Protein AF-A0A9E6EKU5-F1 (afdb_monomer)

Secondary structure (DSSP, 8-state):
-HHHHHHHHHHHHTT--HHHHHHHHHHHHHHHTTSSSS----HHHHHHS--

Sequence (51 aa):
GDAFTAALAAGLVQGLPRPAGHRRAAQLSAYVCTQPGAMPDTRAFLASLPD

Solvent-accessible surface area (backbone atoms only — not comparable to full-atom values): 3029 Å² total; per-residue (Å²): 104,67,56,24,54,52,38,32,52,52,21,56,76,71,66,43,56,68,73,54,18,49,51,54,9,52,54,48,31,56,53,46,74,75,44,84,66,94,80,64,93,52,66,72,61,61,72,69,54,82,131

Nearest PDB structures (foldseek):
  3vas-assembly2_B  TM=8.522E-01  e=8.671E-01  Schistosoma mansoni
  3uq9-assembly2_B  TM=8.528E-01  e=9.891E-01  Schistosoma mansoni
  4dc3-assembly1_A  TM=8.460E-01  e=1.056E+00  Schistosoma mansoni
  6iem-assembly1_A  TM=6.824E-01  e=3.690E+00  Mycobacterium tuberculosis H37Rv
  1dcn-assembly1_A  TM=7.174E-01  e=5.477E+00  Anas platyrhynchos

Radius of gyration: 10.32 Å; Cα contacts (8 Å, |Δi|>4): 36; chains: 1; bounding box: 23×20×26 Å

Structure (mmCIF, N/CA/C/O backbone):
data_AF-A0A9E6EKU5-F1
#
_entry.id   AF-A0A9E6EKU5-F1
#
loop_
_atom_site.group_PDB
_atom_site.id
_atom_site.type_symbol
_atom_site.label_atom_id
_atom_site.label_alt_id
_atom_site.label_comp_id
_atom_site.label_asym_id
_atom_site.label_entity_id
_atom_site.label_seq_id
_atom_site.pdbx_PDB_ins_code
_atom_site.Cartn_x
_atom_site.Cartn_y
_atom_site.Cartn_z
_atom_site.occupancy
_atom_site.B_iso_or_equiv
_atom_site.auth_seq_id
_atom_site.auth_comp_id
_atom_site.auth_asym_id
_atom_site.auth_atom_id
_atom_site.pdbx_PDB_model_num
ATOM 1 N N . GLY A 1 1 ? 6.720 9.153 -2.938 1.00 88.56 1 GLY A N 1
ATOM 2 C CA . GLY A 1 1 ? 5.981 10.301 -2.381 1.00 88.56 1 GLY A CA 1
ATOM 3 C C . GLY A 1 1 ? 4.500 10.102 -2.584 1.00 88.56 1 GLY A C 1
ATOM 4 O O . GLY A 1 1 ? 3.818 9.724 -1.645 1.00 88.56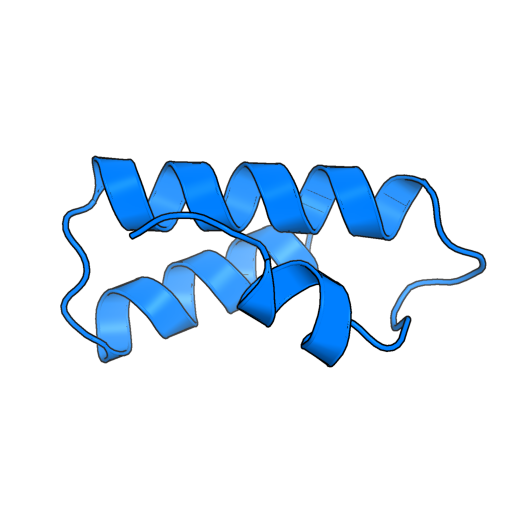 1 GLY A O 1
ATOM 5 N N . ASP A 1 2 ? 4.028 10.244 -3.818 1.00 96.88 2 ASP A N 1
ATOM 6 C CA . ASP A 1 2 ? 2.597 10.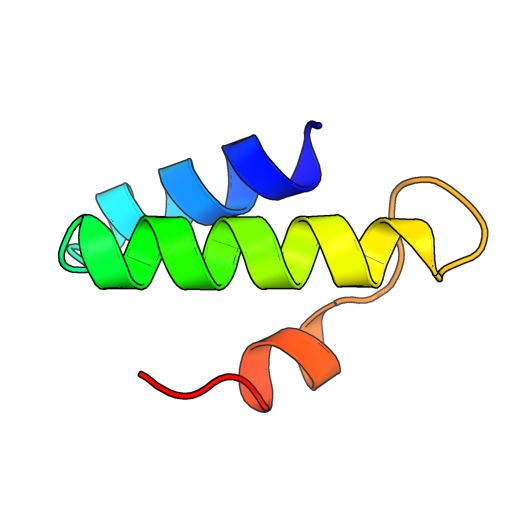164 -4.152 1.00 96.88 2 ASP A CA 1
ATOM 7 C C . ASP A 1 2 ? 1.932 8.859 -3.704 1.00 96.88 2 ASP A C 1
ATOM 9 O O . ASP A 1 2 ? 0.846 8.894 -3.138 1.00 96.88 2 ASP A O 1
ATOM 13 N N . ALA A 1 3 ? 2.620 7.720 -3.848 1.00 96.38 3 ALA A N 1
ATOM 14 C CA . ALA A 1 3 ? 2.136 6.426 -3.361 1.00 96.38 3 ALA A CA 1
ATOM 15 C C . ALA A 1 3 ? 1.852 6.416 -1.846 1.00 96.38 3 ALA A C 1
ATOM 17 O O . ALA A 1 3 ? 0.852 5.850 -1.410 1.00 96.38 3 ALA A O 1
ATOM 18 N N . PHE A 1 4 ? 2.697 7.077 -1.045 1.00 97.62 4 PHE A N 1
ATOM 19 C CA . PHE A 1 4 ? 2.476 7.224 0.395 1.00 97.62 4 PHE A CA 1
ATOM 20 C C . PHE A 1 4 ? 1.215 8.049 0.656 1.00 97.62 4 PHE A C 1
ATOM 22 O O . PHE A 1 4 ? 0.322 7.617 1.381 1.00 97.62 4 PHE A O 1
ATOM 29 N N . THR A 1 5 ? 1.126 9.227 0.035 1.00 98.12 5 THR A N 1
ATOM 30 C CA . THR A 1 5 ? -0.004 10.144 0.213 1.00 98.12 5 THR A CA 1
ATOM 31 C C . THR A 1 5 ? -1.318 9.497 -0.219 1.00 98.12 5 THR A C 1
ATOM 33 O O . THR A 1 5 ? -2.304 9.581 0.508 1.00 98.12 5 THR A O 1
ATOM 36 N N . ALA A 1 6 ? -1.322 8.796 -1.355 1.00 97.25 6 ALA A N 1
ATOM 37 C CA . AL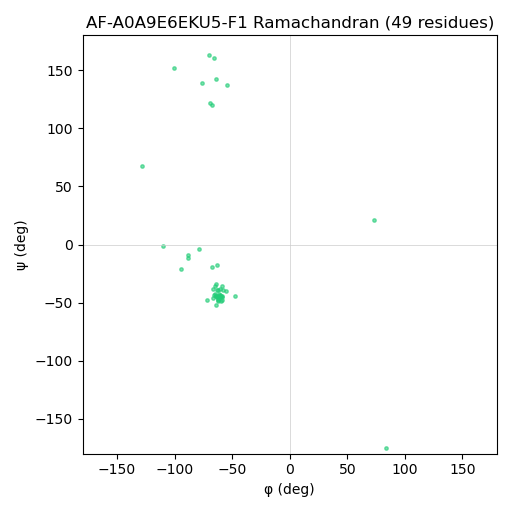A A 1 6 ? -2.485 8.088 -1.875 1.00 97.25 6 ALA A CA 1
ATOM 38 C C . ALA A 1 6 ? -2.956 6.983 -0.919 1.00 97.25 6 ALA A C 1
ATOM 40 O O . ALA A 1 6 ? -4.138 6.926 -0.586 1.00 97.25 6 ALA A O 1
ATOM 41 N N . ALA A 1 7 ? -2.043 6.142 -0.424 1.00 96.50 7 ALA A N 1
ATOM 42 C CA . ALA A 1 7 ? -2.389 5.084 0.524 1.00 96.50 7 ALA A CA 1
ATOM 43 C C . ALA A 1 7 ? -2.853 5.629 1.881 1.00 96.50 7 ALA A C 1
ATOM 45 O O . ALA A 1 7 ? -3.793 5.091 2.465 1.00 96.50 7 ALA A O 1
ATOM 46 N N . LEU A 1 8 ? -2.240 6.709 2.374 1.00 97.50 8 LEU A N 1
ATOM 47 C CA . LEU A 1 8 ? -2.659 7.341 3.622 1.00 97.50 8 LEU A CA 1
ATOM 48 C C . LEU A 1 8 ? -4.054 7.963 3.480 1.00 97.50 8 LEU A C 1
ATOM 50 O O . LEU A 1 8 ? -4.907 7.736 4.335 1.00 97.50 8 LEU A O 1
ATOM 54 N N . ALA A 1 9 ? -4.308 8.694 2.392 1.00 98.12 9 ALA A N 1
ATOM 55 C CA . ALA A 1 9 ? -5.617 9.273 2.102 1.00 98.12 9 ALA A CA 1
ATOM 56 C C . ALA A 1 9 ? -6.696 8.189 1.954 1.00 98.12 9 ALA A C 1
ATOM 58 O O . ALA A 1 9 ? -7.757 8.297 2.566 1.00 98.12 9 ALA A O 1
ATOM 59 N N . ALA A 1 10 ? -6.407 7.110 1.218 1.00 96.06 10 ALA A N 1
ATOM 60 C CA . ALA A 1 10 ? -7.309 5.969 1.094 1.00 96.06 10 ALA A CA 1
ATOM 61 C C . ALA A 1 10 ? -7.605 5.328 2.459 1.00 96.06 10 ALA A C 1
ATOM 63 O O . ALA A 1 10 ? -8.764 5.068 2.775 1.00 96.06 10 ALA A O 1
ATOM 64 N N . GLY A 1 11 ? -6.583 5.140 3.299 1.00 95.62 11 GLY A N 1
ATOM 65 C CA . GLY A 1 11 ? -6.748 4.604 4.648 1.00 95.62 11 GLY A CA 1
ATOM 66 C C . GLY A 1 11 ? -7.615 5.486 5.549 1.00 95.62 11 GLY A C 1
ATOM 67 O O . GLY A 1 11 ? -8.443 4.964 6.290 1.00 95.62 11 GLY A O 1
ATOM 68 N N . LEU A 1 12 ? -7.482 6.813 5.452 1.00 96.62 12 LEU A N 1
ATOM 69 C CA . LEU A 1 12 ? -8.341 7.756 6.177 1.00 96.62 12 LEU A CA 1
ATOM 70 C C . LEU A 1 12 ? -9.802 7.661 5.720 1.00 96.62 12 LEU A C 1
ATOM 72 O O . LEU A 1 12 ? -10.694 7.603 6.563 1.00 96.62 12 LEU A O 1
ATOM 76 N N . VAL A 1 13 ? -10.050 7.590 4.407 1.00 97.62 13 VAL A N 1
ATOM 77 C CA . VAL A 1 13 ? -11.404 7.422 3.844 1.00 97.62 13 VAL A CA 1
ATOM 78 C C . VAL A 1 13 ? -12.024 6.081 4.254 1.00 97.62 13 VAL A C 1
ATOM 80 O O . VAL A 1 13 ? -13.225 6.007 4.492 1.00 97.62 13 VAL A O 1
ATOM 83 N N . GLN A 1 14 ? -11.212 5.031 4.390 1.00 95.06 14 GLN A N 1
ATOM 84 C CA . GLN A 1 14 ? -11.638 3.703 4.849 1.00 95.06 14 GLN A CA 1
ATOM 85 C C . GLN A 1 14 ? -11.813 3.599 6.375 1.0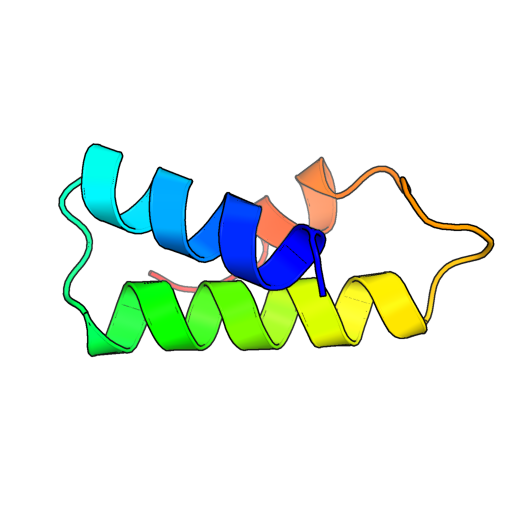0 95.06 14 GLN A C 1
ATOM 87 O O . GLN A 1 14 ? -12.222 2.550 6.867 1.00 95.06 14 GLN A O 1
ATOM 92 N N . GLY A 1 15 ? -11.498 4.651 7.137 1.00 96.00 15 GLY A N 1
ATOM 93 C CA . GLY A 1 15 ? -11.600 4.638 8.598 1.00 96.00 15 GLY A CA 1
ATOM 94 C C . GLY A 1 15 ? -10.513 3.816 9.299 1.00 96.00 15 GLY A C 1
ATOM 95 O O . GLY A 1 15 ? -10.698 3.413 10.448 1.00 96.00 15 GLY A O 1
ATOM 96 N N . LEU A 1 16 ? -9.374 3.562 8.644 1.00 94.00 16 LEU A N 1
ATOM 97 C CA . LEU A 1 16 ? -8.263 2.853 9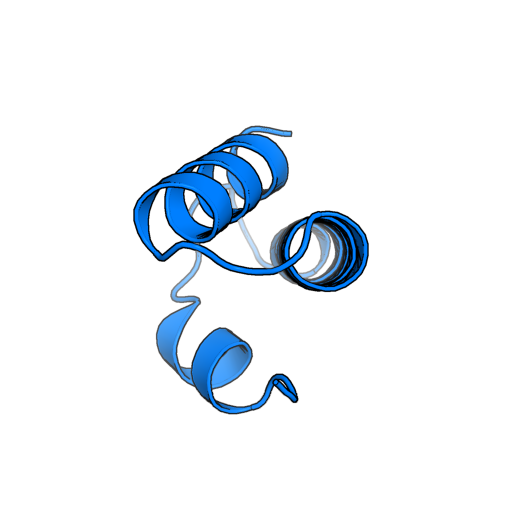.274 1.00 94.00 16 LEU A CA 1
ATOM 98 C C . LEU A 1 16 ? -7.695 3.663 10.453 1.00 94.00 16 LEU A C 1
ATOM 100 O O . LEU A 1 16 ? -7.528 4.885 10.351 1.00 94.00 16 LEU A O 1
ATOM 104 N N . PRO A 1 17 ? -7.295 3.000 11.554 1.00 96.00 17 PRO A N 1
ATOM 105 C CA . PRO A 1 17 ? -6.547 3.655 12.615 1.00 96.00 17 PRO A CA 1
ATOM 106 C C . PRO A 1 17 ? -5.287 4.327 12.059 1.00 96.00 17 PRO A C 1
ATOM 108 O O . PRO A 1 17 ? -4.552 3.724 11.275 1.00 96.00 17 PRO A O 1
ATOM 111 N N . ARG A 1 18 ? -4.984 5.553 12.511 1.00 93.69 18 ARG A N 1
ATOM 112 C CA . ARG A 1 18 ? -3.819 6.327 12.027 1.00 93.69 18 ARG A CA 1
ATOM 113 C C . ARG A 1 18 ? -2.508 5.519 11.986 1.00 93.69 18 ARG A C 1
ATOM 115 O O . ARG A 1 18 ? -1.823 5.599 10.968 1.00 93.69 18 ARG A O 1
ATOM 122 N N . PRO A 1 19 ? -2.148 4.714 13.012 1.00 95.62 19 PRO A N 1
ATOM 123 C CA . PRO A 1 19 ? -0.924 3.912 12.961 1.00 95.62 19 PRO A CA 1
ATOM 124 C C . PRO A 1 19 ? -0.948 2.825 11.877 1.00 95.62 19 PRO A C 1
ATOM 126 O O . PRO A 1 19 ? 0.086 2.556 11.269 1.00 95.62 19 PRO A O 1
ATOM 129 N N . ALA A 1 20 ? -2.107 2.211 11.623 1.00 94.50 20 ALA A N 1
ATOM 130 C CA . ALA A 1 20 ? -2.277 1.183 10.595 1.00 94.50 20 ALA A CA 1
ATOM 131 C C . ALA A 1 20 ? -2.222 1.799 9.189 1.00 94.50 20 ALA A C 1
ATOM 133 O O . ALA A 1 20 ? -1.433 1.362 8.352 1.00 94.50 20 ALA A O 1
ATOM 134 N N . GLY A 1 21 ? -2.963 2.892 8.965 1.00 95.94 21 GLY A N 1
ATOM 135 C CA . GLY A 1 21 ? -2.942 3.636 7.702 1.00 95.94 21 GLY A CA 1
ATOM 136 C C . GLY A 1 21 ? -1.548 4.167 7.353 1.00 95.94 21 GLY A C 1
ATOM 137 O O . GLY A 1 21 ? -1.074 3.973 6.236 1.00 95.94 21 GLY A O 1
ATOM 138 N N . HIS A 1 22 ? -0.840 4.753 8.326 1.00 97.06 22 HIS A N 1
ATOM 139 C CA . HIS A 1 22 ? 0.539 5.209 8.133 1.00 97.06 22 HIS A CA 1
ATOM 140 C C . HIS A 1 22 ? 1.490 4.053 7.790 1.00 97.06 22 HIS A C 1
ATOM 142 O O . HIS A 1 22 ? 2.317 4.177 6.888 1.00 97.06 22 HIS A O 1
ATOM 148 N N . ARG A 1 23 ? 1.383 2.915 8.492 1.00 96.50 23 ARG A N 1
ATOM 149 C CA . ARG A 1 23 ? 2.229 1.739 8.237 1.00 96.50 23 ARG A CA 1
ATOM 150 C C . ARG A 1 23 ? 2.013 1.188 6.827 1.00 96.50 23 ARG A C 1
ATOM 152 O O . ARG A 1 23 ? 2.997 0.987 6.118 1.00 96.50 23 ARG A O 1
ATOM 159 N N . ARG A 1 24 ? 0.754 1.024 6.403 1.00 95.75 24 ARG A N 1
ATOM 160 C CA . ARG A 1 24 ? 0.406 0.598 5.036 1.00 95.75 24 ARG A CA 1
ATOM 161 C C . ARG A 1 24 ? 0.946 1.570 3.988 1.00 95.75 24 ARG A C 1
ATOM 163 O O . ARG A 1 24 ? 1.556 1.139 3.014 1.00 95.75 24 ARG A O 1
ATOM 170 N N . ALA A 1 25 ? 0.796 2.876 4.211 1.00 97.38 25 ALA A N 1
ATOM 171 C CA . ALA A 1 25 ? 1.321 3.900 3.312 1.00 97.38 25 ALA A CA 1
ATOM 172 C C . ALA A 1 25 ? 2.852 3.852 3.180 1.00 97.38 25 ALA A C 1
ATOM 174 O O . ALA A 1 25 ? 3.384 3.933 2.070 1.00 97.38 25 ALA A O 1
ATOM 175 N N . ALA A 1 26 ? 3.565 3.667 4.294 1.00 97.50 26 ALA A N 1
ATOM 176 C CA . ALA A 1 26 ? 5.018 3.517 4.300 1.00 97.50 26 ALA A CA 1
ATOM 177 C C . ALA A 1 26 ? 5.464 2.256 3.543 1.00 97.50 26 ALA A C 1
ATOM 179 O O . ALA A 1 26 ? 6.365 2.330 2.708 1.00 97.50 26 ALA A O 1
ATOM 180 N N . GLN A 1 27 ? 4.802 1.121 3.786 1.00 97.50 27 GLN A N 1
ATOM 181 C CA . GLN A 1 27 ? 5.085 -0.146 3.106 1.00 97.50 27 GLN A CA 1
ATOM 182 C C . GLN A 1 27 ? 4.851 -0.049 1.596 1.00 97.50 27 GLN A C 1
ATOM 184 O O . GLN A 1 27 ? 5.710 -0.470 0.823 1.00 97.50 27 GLN A O 1
ATOM 189 N N . LEU A 1 28 ? 3.741 0.562 1.164 1.00 97.12 28 LEU A N 1
ATOM 190 C CA . LEU A 1 28 ? 3.469 0.773 -0.257 1.00 97.12 28 LEU A CA 1
ATOM 191 C C . LEU A 1 28 ? 4.503 1.696 -0.904 1.00 97.12 28 LEU A C 1
ATOM 193 O O . LEU A 1 28 ? 4.994 1.399 -1.989 1.00 97.12 28 LEU A O 1
ATOM 197 N N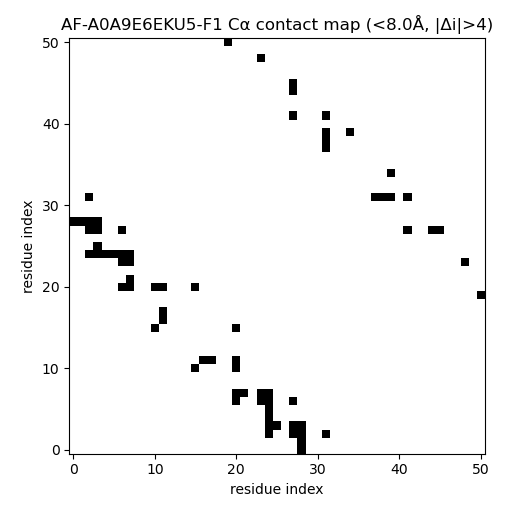 . SER A 1 29 ? 4.863 2.798 -0.243 1.00 97.75 29 SER A N 1
ATOM 198 C CA . SER A 1 29 ? 5.865 3.714 -0.789 1.00 97.75 29 SER A CA 1
ATOM 199 C C . SER A 1 29 ? 7.228 3.044 -0.939 1.00 97.75 29 SER A C 1
ATOM 201 O O . SER A 1 29 ? 7.903 3.289 -1.934 1.00 97.75 29 SER A O 1
ATOM 203 N N . ALA A 1 30 ? 7.624 2.198 0.015 1.00 97.25 30 ALA A N 1
ATOM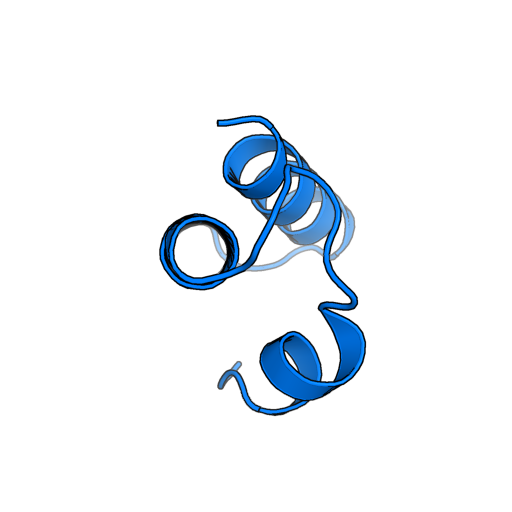 204 C CA . ALA A 1 30 ? 8.855 1.422 -0.084 1.00 97.25 30 ALA A CA 1
ATOM 205 C C . ALA A 1 30 ? 8.785 0.404 -1.232 1.00 97.25 30 ALA A C 1
ATOM 207 O O . ALA A 1 30 ? 9.731 0.304 -2.008 1.00 97.25 30 ALA A O 1
ATOM 208 N N . TYR A 1 31 ? 7.656 -0.296 -1.388 1.00 97.19 31 TYR A N 1
ATOM 209 C CA . TYR A 1 31 ? 7.449 -1.229 -2.495 1.00 97.19 31 TYR A CA 1
ATOM 210 C C . TYR A 1 31 ? 7.571 -0.537 -3.854 1.00 97.19 31 TYR A C 1
ATOM 212 O O . TYR A 1 31 ? 8.321 -1.010 -4.703 1.00 97.19 31 TYR A O 1
ATOM 220 N N . VAL A 1 32 ? 6.915 0.609 -4.055 1.00 97.44 32 VAL A N 1
ATOM 221 C CA . VAL A 1 32 ? 6.979 1.350 -5.327 1.00 97.44 32 VAL A CA 1
ATOM 222 C C . VAL A 1 32 ? 8.416 1.741 -5.685 1.00 97.44 32 VAL A C 1
ATOM 224 O O . VAL A 1 32 ? 8.786 1.657 -6.850 1.00 97.44 32 VAL A O 1
ATOM 227 N N . CYS A 1 33 ? 9.262 2.075 -4.705 1.00 97.38 33 CYS A N 1
ATOM 228 C CA . CYS A 1 33 ? 10.680 2.365 -4.951 1.00 97.38 33 CYS A CA 1
ATOM 229 C C . CYS A 1 33 ? 11.483 1.166 -5.493 1.00 97.38 33 CYS A C 1
ATOM 231 O O . CYS A 1 33 ? 12.571 1.367 -6.024 1.00 97.38 33 CYS A O 1
ATOM 233 N N . THR A 1 34 ? 10.976 -0.063 -5.363 1.00 97.06 34 THR A N 1
ATOM 234 C CA . THR A 1 34 ? 11.606 -1.273 -5.924 1.00 97.06 34 THR A CA 1
ATOM 235 C C . THR A 1 34 ? 11.163 -1.579 -7.354 1.00 97.06 34 THR A C 1
ATOM 237 O O . THR A 1 34 ? 11.717 -2.476 -7.983 1.00 97.06 34 THR A O 1
ATOM 240 N N . GLN A 1 35 ? 10.151 -0.872 -7.861 1.00 97.50 35 GLN A N 1
ATOM 241 C CA . GLN A 1 35 ? 9.538 -1.153 -9.152 1.00 97.50 35 GLN A CA 1
ATOM 242 C C . GLN A 1 35 ? 10.054 -0.201 -10.240 1.00 97.50 35 GLN A C 1
ATOM 244 O O . GLN A 1 35 ? 10.420 0.941 -9.951 1.00 97.50 35 GLN A O 1
ATOM 249 N N . PRO A 1 36 ? 10.075 -0.638 -11.511 1.00 96.31 36 PRO A N 1
ATOM 250 C CA . PRO A 1 36 ? 10.392 0.248 -12.620 1.00 96.31 36 PRO A CA 1
ATOM 251 C C . PRO A 1 36 ? 9.267 1.272 -12.831 1.00 96.31 36 PRO A C 1
ATOM 253 O O . PRO A 1 36 ? 8.120 0.919 -13.103 1.00 96.31 36 PRO A O 1
ATOM 256 N N . GLY A 1 37 ? 9.617 2.557 -12.757 1.00 94.06 37 GLY A N 1
ATOM 257 C CA . GLY A 1 37 ? 8.679 3.662 -12.959 1.00 94.06 37 GLY A CA 1
ATOM 258 C C . GLY A 1 37 ? 7.863 4.027 -11.713 1.00 94.06 37 GLY A C 1
ATOM 259 O O . GLY A 1 37 ? 8.089 3.525 -10.618 1.00 94.06 37 GLY A O 1
ATOM 260 N N . ALA A 1 38 ? 6.926 4.965 -11.878 1.00 91.75 38 ALA A N 1
ATOM 261 C CA . ALA A 1 38 ? 6.206 5.580 -10.757 1.00 91.75 38 ALA A CA 1
ATOM 262 C C . ALA A 1 38 ? 4.857 4.917 -10.414 1.00 91.75 38 ALA A C 1
ATOM 264 O O . ALA A 1 38 ? 4.360 5.093 -9.303 1.00 91.75 38 ALA A O 1
ATOM 265 N N . MET A 1 39 ? 4.253 4.179 -11.354 1.00 95.50 39 MET A N 1
ATOM 266 C CA . MET A 1 39 ? 2.910 3.594 -11.214 1.00 95.50 39 MET A CA 1
ATOM 267 C C . MET A 1 39 ? 2.905 2.089 -11.535 1.00 95.50 39 MET A C 1
ATOM 269 O O . MET A 1 39 ? 2.347 1.682 -12.555 1.00 95.50 39 MET A O 1
ATOM 273 N N . PRO A 1 40 ? 3.545 1.252 -10.703 1.00 96.00 40 PRO A N 1
ATOM 274 C CA . PRO A 1 40 ? 3.466 -0.198 -10.856 1.00 96.00 40 PRO A CA 1
ATOM 275 C C . PRO A 1 40 ? 2.070 -0.730 -10.494 1.00 96.00 40 PRO A C 1
ATOM 277 O O . PRO A 1 40 ? 1.300 -0.066 -9.796 1.00 96.00 40 PRO A O 1
ATOM 280 N N . ASP A 1 41 ? 1.757 -1.961 -10.908 1.00 96.00 41 ASP A N 1
ATOM 281 C CA . ASP A 1 41 ? 0.601 -2.677 -10.359 1.00 96.00 41 ASP A CA 1
ATOM 282 C C . ASP A 1 41 ? 0.870 -3.010 -8.884 1.00 96.00 41 ASP A C 1
ATOM 284 O O . AS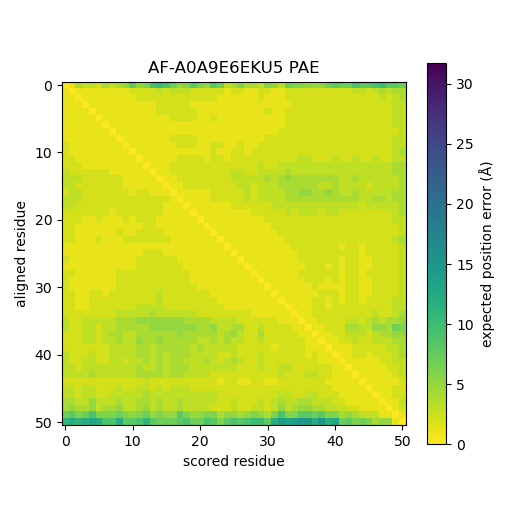P A 1 41 ? 1.836 -3.686 -8.538 1.00 96.00 41 ASP A O 1
ATOM 288 N N . THR A 1 42 ? 0.016 -2.499 -8.001 1.00 94.81 42 THR A N 1
ATOM 289 C CA . THR A 1 42 ? 0.158 -2.630 -6.545 1.00 94.81 42 THR A CA 1
ATOM 290 C C . THR A 1 42 ? -0.887 -3.554 -5.927 1.00 94.81 42 THR A C 1
ATOM 292 O O . THR A 1 42 ? -0.844 -3.794 -4.719 1.00 94.81 42 THR A O 1
ATOM 295 N N . ARG A 1 43 ? -1.813 -4.115 -6.721 1.00 94.69 43 ARG A N 1
ATOM 296 C CA . ARG A 1 43 ? -2.962 -4.880 -6.212 1.00 94.69 43 ARG A CA 1
ATOM 297 C C . ARG A 1 43 ? -2.535 -6.099 -5.399 1.00 94.69 43 ARG A C 1
ATOM 299 O O . ARG A 1 43 ? -3.033 -6.299 -4.294 1.00 94.69 43 ARG A O 1
ATOM 306 N N . ALA A 1 44 ? -1.615 -6.899 -5.940 1.00 94.56 44 ALA A N 1
ATOM 307 C CA . ALA A 1 44 ? -1.124 -8.104 -5.274 1.00 94.56 44 ALA A CA 1
ATOM 308 C C . ALA A 1 44 ? -0.365 -7.770 -3.980 1.00 94.56 44 ALA A C 1
ATOM 310 O O . ALA A 1 44 ? -0.588 -8.408 -2.954 1.00 94.56 44 ALA A O 1
ATOM 311 N N . PHE A 1 45 ? 0.479 -6.732 -4.010 1.00 96.25 45 PHE A N 1
ATOM 312 C CA . PHE A 1 45 ? 1.216 -6.282 -2.830 1.00 96.25 45 PHE A CA 1
ATOM 313 C C . PHE A 1 45 ? 0.267 -5.804 -1.724 1.00 96.25 45 PHE A C 1
ATOM 315 O O . PHE A 1 45 ? 0.371 -6.262 -0.590 1.00 96.25 45 PHE A O 1
ATOM 322 N N . LEU A 1 46 ? -0.704 -4.948 -2.050 1.00 93.75 46 LEU A N 1
ATOM 323 C CA . LEU A 1 46 ? -1.682 -4.444 -1.082 1.00 93.75 46 LEU A CA 1
ATOM 324 C C . LEU A 1 46 ? -2.530 -5.560 -0.458 1.00 93.75 46 LEU A C 1
ATOM 326 O O . LEU A 1 46 ? -2.775 -5.516 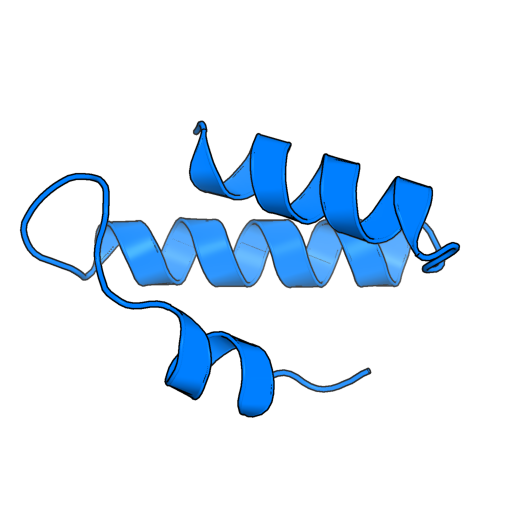0.742 1.00 93.75 46 LEU A O 1
ATOM 330 N N . ALA A 1 47 ? -2.924 -6.576 -1.233 1.00 93.44 47 ALA A N 1
ATOM 331 C CA . ALA A 1 47 ? -3.656 -7.738 -0.718 1.00 93.44 47 ALA A CA 1
ATOM 332 C C . ALA A 1 47 ? -2.815 -8.628 0.218 1.00 93.44 47 ALA A C 1
ATOM 334 O O . ALA A 1 47 ? -3.376 -9.417 0.972 1.00 93.44 47 ALA A O 1
ATOM 335 N N . SER A 1 48 ? -1.483 -8.515 0.167 1.00 94.81 48 SER A N 1
ATOM 336 C CA . SER A 1 48 ? -0.569 -9.255 1.045 1.00 94.81 48 SER A CA 1
ATOM 337 C C . SER A 1 48 ? -0.262 -8.536 2.364 1.00 94.81 48 SER A C 1
ATOM 339 O O . SER A 1 48 ? 0.338 -9.136 3.258 1.00 94.81 48 SER A O 1
ATOM 341 N N . LEU A 1 49 ? -0.640 -7.257 2.498 1.00 89.88 49 LEU A N 1
ATOM 342 C CA . LEU A 1 49 ? -0.387 -6.491 3.716 1.00 89.88 49 LEU A CA 1
ATOM 343 C C . LEU A 1 49 ? -1.362 -6.890 4.835 1.00 89.88 49 LEU A C 1
ATOM 345 O O . LEU A 1 49 ? -2.558 -7.023 4.579 1.00 89.88 49 LEU A O 1
ATOM 349 N N . PRO A 1 50 ? -0.886 -7.010 6.086 1.00 80.69 50 PRO A N 1
ATOM 350 C CA . PRO A 1 50 ? -1.762 -7.230 7.231 1.00 80.69 50 PRO A CA 1
ATOM 351 C C . PRO A 1 50 ? -2.688 -6.024 7.488 1.00 80.69 50 PRO A C 1
ATOM 353 O O . PRO A 1 50 ? -2.436 -4.908 7.007 1.00 80.69 50 PRO A O 1
ATOM 356 N N . ASP A 1 51 ? -3.774 -6.269 8.226 1.00 71.75 51 ASP A N 1
ATOM 357 C CA . ASP A 1 51 ? -4.717 -5.252 8.727 1.00 71.75 51 ASP A CA 1
ATOM 358 C C . ASP A 1 51 ? -4.132 -4.357 9.828 1.00 71.75 51 ASP A C 1
ATOM 360 O O . ASP A 1 51 ? -3.434 -4.876 10.731 1.00 71.75 51 ASP A O 1
#

Foldseek 3Di:
DVQLVVQLVVCVVVVHDNVLSNVLSVQRVVVCVVDPDRDDPCVVVSVPDDD

pLDDT: mean 95.06, std 4.35, range [71.75, 98.12]

Mean predicted aligned error: 2.27 Å